Protein AF-A0A959YRI1-F1 (afdb_monomer_lite)

pLDDT: mean 92.44, std 8.07, range [63.25, 98.44]

Secondary structure (DSSP, 8-state):
-HHHHHHHHHTTHHHHHHHHHHHHHHHHHH-----HHHHHHHHHHHHHHHHHHHHHHHHHHGGG--SHHHHHHHHTHHHHHHHHHHHHHHHHHTT-

Structure (mmCIF, N/CA/C/O backbone):
data_AF-A0A959YRI1-F1
#
_entry.id   AF-A0A959YRI1-F1
#
loop_
_atom_site.group_PDB
_atom_site.id
_atom_site.type_symbol
_atom_site.label_atom_id
_atom_site.label_alt_id
_atom_site.label_comp_id
_atom_site.label_asym_id
_atom_site.label_entity_id
_atom_site.label_seq_id
_atom_site.pdbx_PDB_ins_code
_atom_site.Cartn_x
_atom_site.Cartn_y
_atom_site.Cartn_z
_atom_site.occupancy
_atom_site.B_iso_or_equiv
_atom_site.auth_seq_id
_atom_site.auth_comp_id
_atom_site.auth_asym_id
_atom_site.auth_atom_id
_atom_site.pdbx_PDB_model_num
ATOM 1 N N . MET A 1 1 ? 20.670 9.333 5.300 1.00 63.25 1 MET A N 1
ATOM 2 C CA . MET A 1 1 ? 19.333 9.963 5.166 1.00 63.25 1 MET A CA 1
ATOM 3 C C . MET A 1 1 ? 18.685 9.798 3.791 1.00 63.25 1 MET A C 1
ATOM 5 O O . MET A 1 1 ? 17.649 9.154 3.742 1.00 63.25 1 MET A O 1
ATOM 9 N N . LYS A 1 2 ? 19.262 10.282 2.674 1.00 78.25 2 LYS A N 1
ATOM 10 C CA . LYS A 1 2 ? 18.595 10.252 1.344 1.00 78.25 2 LYS A CA 1
ATOM 11 C C . LYS A 1 2 ? 18.088 8.867 0.895 1.00 78.25 2 LYS A C 1
ATOM 13 O O . LYS A 1 2 ? 17.010 8.772 0.332 1.00 78.25 2 LYS A O 1
ATOM 18 N N . ARG A 1 3 ? 18.827 7.789 1.192 1.00 81.81 3 ARG A N 1
ATOM 19 C CA . ARG A 1 3 ? 18.424 6.413 0.836 1.00 81.81 3 ARG A CA 1
ATOM 20 C C . ARG A 1 3 ? 17.145 5.953 1.543 1.00 81.81 3 ARG A C 1
ATOM 22 O O . ARG A 1 3 ? 16.320 5.320 0.907 1.00 81.81 3 ARG A O 1
ATOM 29 N N . ILE A 1 4 ? 16.966 6.292 2.821 1.00 86.19 4 ILE A N 1
ATOM 30 C CA . ILE A 1 4 ? 15.792 5.878 3.608 1.00 86.19 4 ILE A CA 1
ATOM 31 C C . ILE A 1 4 ? 14.527 6.530 3.048 1.00 86.19 4 ILE A C 1
ATOM 33 O O . ILE A 1 4 ? 13.542 5.842 2.819 1.00 86.19 4 ILE A O 1
ATOM 37 N N . LEU A 1 5 ? 14.587 7.829 2.740 1.00 88.00 5 LEU A N 1
ATOM 38 C CA . LEU A 1 5 ? 13.466 8.560 2.139 1.00 88.00 5 LEU A CA 1
ATOM 39 C C . LEU A 1 5 ? 13.056 7.974 0.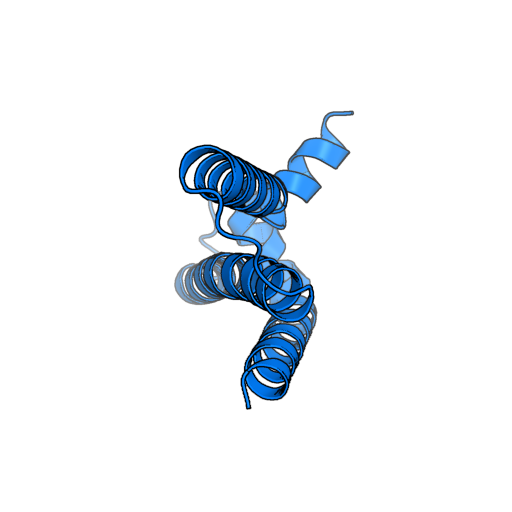781 1.00 88.00 5 LEU A C 1
ATOM 41 O O . LEU A 1 5 ? 11.871 7.885 0.485 1.00 88.00 5 LEU A O 1
ATOM 45 N N . ILE A 1 6 ? 14.026 7.514 -0.014 1.00 88.00 6 ILE A N 1
ATOM 46 C CA . ILE A 1 6 ? 13.751 6.835 -1.286 1.00 88.00 6 ILE A CA 1
ATOM 47 C C . ILE A 1 6 ? 13.022 5.508 -1.056 1.00 88.00 6 ILE A C 1
ATOM 49 O O . ILE A 1 6 ? 12.080 5.213 -1.780 1.00 88.00 6 ILE A O 1
ATOM 53 N N . TYR A 1 7 ? 13.418 4.711 -0.060 1.00 89.38 7 TYR A N 1
ATOM 54 C CA . TYR A 1 7 ? 12.703 3.471 0.260 1.00 89.38 7 TYR A CA 1
ATOM 55 C C . TYR A 1 7 ? 11.292 3.735 0.787 1.00 89.38 7 TYR A C 1
ATOM 57 O O . TYR A 1 7 ? 10.365 3.064 0.346 1.00 89.38 7 TYR A O 1
ATOM 65 N N . ILE A 1 8 ? 11.127 4.725 1.671 1.00 90.69 8 ILE A N 1
ATOM 66 C CA . ILE A 1 8 ? 9.820 5.154 2.192 1.00 90.69 8 ILE A CA 1
ATOM 67 C C . ILE A 1 8 ? 8.893 5.526 1.033 1.00 90.69 8 ILE A C 1
ATOM 69 O O . ILE A 1 8 ? 7.791 4.994 0.951 1.00 90.69 8 ILE A O 1
ATOM 73 N N . ASN A 1 9 ? 9.367 6.364 0.110 1.00 92.00 9 ASN A N 1
ATOM 74 C CA . ASN A 1 9 ? 8.579 6.798 -1.039 1.00 92.00 9 ASN A CA 1
ATOM 75 C C . ASN A 1 9 ? 8.324 5.666 -2.046 1.00 92.00 9 ASN A C 1
ATOM 77 O O . ASN A 1 9 ? 7.216 5.517 -2.554 1.00 92.00 9 ASN A O 1
ATOM 81 N N . ASN A 1 10 ? 9.326 4.826 -2.318 1.00 92.38 10 ASN A N 1
ATOM 82 C CA . ASN A 1 10 ? 9.154 3.685 -3.213 1.00 92.38 10 ASN A CA 1
ATOM 83 C C . ASN A 1 10 ? 8.119 2.697 -2.663 1.00 92.38 10 ASN A C 1
ATOM 85 O O . ASN A 1 10 ? 7.336 2.166 -3.432 1.00 92.38 10 ASN A O 1
ATOM 89 N N . LEU A 1 11 ? 8.094 2.454 -1.354 1.00 94.19 11 LEU A N 1
ATOM 90 C CA . LEU A 1 11 ? 7.137 1.546 -0.718 1.00 94.19 11 LEU A CA 1
ATOM 91 C C . LEU A 1 11 ? 5.820 2.234 -0.331 1.00 94.19 11 LEU A C 1
ATOM 93 O O . LEU A 1 11 ? 4.985 1.604 0.312 1.00 94.19 11 LEU A O 1
ATOM 97 N N . SER A 1 12 ? 5.624 3.499 -0.721 1.00 95.88 12 SER A N 1
ATOM 98 C CA . SER A 1 12 ? 4.428 4.306 -0.424 1.00 95.88 12 SER A CA 1
ATOM 99 C C . SER A 1 12 ? 4.118 4.435 1.074 1.00 95.88 12 SER A C 1
ATOM 101 O O . SER A 1 12 ? 2.966 4.580 1.476 1.00 95.88 12 SER A O 1
ATOM 103 N N . ILE A 1 13 ? 5.142 4.371 1.926 1.00 96.56 13 ILE A N 1
ATOM 104 C CA . ILE A 1 13 ? 4.985 4.453 3.386 1.00 96.56 13 ILE A CA 1
ATOM 105 C C . ILE A 1 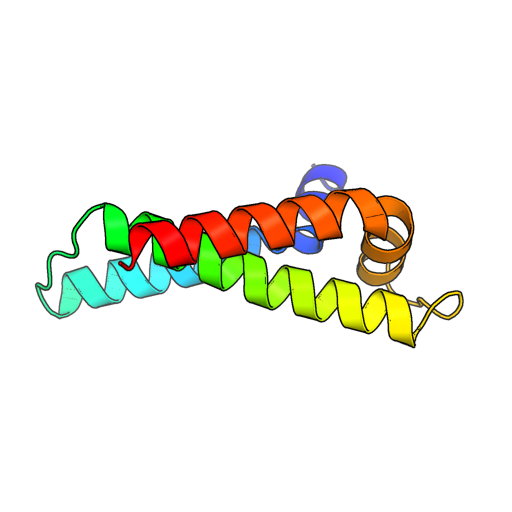13 ? 4.614 5.877 3.813 1.00 96.56 13 ILE A C 1
ATOM 107 O O . ILE A 1 13 ? 3.828 6.062 4.737 1.00 96.56 13 ILE A O 1
ATOM 111 N N . ASP A 1 14 ? 5.130 6.883 3.111 1.00 96.31 14 ASP A N 1
ATOM 112 C CA . ASP A 1 14 ? 4.720 8.283 3.245 1.00 96.31 14 ASP A CA 1
ATOM 113 C C . ASP A 1 14 ? 3.220 8.468 2.975 1.00 96.31 14 ASP A C 1
ATOM 115 O O . ASP A 1 14 ? 2.528 9.120 3.758 1.00 96.31 14 ASP A O 1
ATOM 119 N N . VAL A 1 15 ? 2.706 7.835 1.918 1.00 97.12 15 VAL A N 1
ATOM 120 C CA . VAL A 1 15 ? 1.278 7.859 1.567 1.00 97.12 15 VAL A CA 1
ATOM 121 C C . VAL A 1 15 ? 0.426 7.186 2.645 1.00 97.12 15 VAL A C 1
ATOM 123 O O . VAL A 1 15 ? -0.574 7.755 3.080 1.00 97.12 15 VAL A O 1
ATOM 126 N N . VAL A 1 16 ? 0.839 6.007 3.121 1.00 98.19 16 VAL A N 1
ATOM 127 C CA . VAL A 1 16 ? 0.145 5.271 4.192 1.00 98.19 16 VAL A CA 1
ATOM 128 C C . VAL A 1 16 ? 0.080 6.087 5.483 1.00 98.19 16 VAL A C 1
ATOM 130 O O . VAL A 1 16 ? -0.984 6.187 6.093 1.00 98.19 16 VAL A O 1
ATOM 133 N N . ILE A 1 17 ? 1.194 6.706 5.889 1.00 98.00 17 ILE A N 1
ATOM 134 C CA . ILE A 1 17 ? 1.236 7.571 7.075 1.00 98.00 17 ILE A CA 1
ATOM 135 C C . ILE A 1 17 ? 0.302 8.767 6.885 1.00 98.00 17 ILE A C 1
ATOM 137 O O . ILE A 1 17 ? -0.480 9.066 7.785 1.00 98.00 17 ILE A O 1
ATOM 141 N N . GLY A 1 18 ? 0.339 9.420 5.719 1.00 98.00 18 GLY A N 1
ATOM 142 C CA . GLY A 1 18 ? -0.554 10.534 5.403 1.00 98.00 18 GLY A CA 1
ATOM 143 C C . GLY A 1 18 ? -2.028 10.149 5.535 1.00 98.00 18 GLY A C 1
ATOM 144 O O . GLY A 1 18 ? -2.771 10.810 6.260 1.00 98.00 18 GLY A O 1
ATOM 145 N N . ALA A 1 19 ? -2.429 9.031 4.924 1.00 98.12 19 ALA A N 1
ATOM 146 C CA . ALA A 1 19 ? -3.793 8.518 5.007 1.00 98.12 19 ALA A CA 1
ATOM 147 C C . ALA A 1 19 ? -4.204 8.191 6.452 1.00 98.12 19 ALA A C 1
ATOM 149 O O . ALA A 1 19 ? -5.295 8.568 6.888 1.00 98.12 19 ALA A O 1
ATOM 150 N N . LEU A 1 20 ? -3.328 7.526 7.217 1.00 98.31 20 LEU A N 1
ATOM 151 C CA . LEU A 1 20 ? -3.582 7.197 8.620 1.00 98.31 20 LEU A CA 1
ATOM 152 C C . LEU A 1 20 ? -3.780 8.462 9.461 1.00 98.31 20 LEU A C 1
ATOM 154 O O . LEU A 1 20 ? -4.728 8.531 10.241 1.00 98.31 20 LEU A O 1
ATOM 158 N N . MET A 1 21 ? -2.931 9.478 9.280 1.00 98.19 21 MET A N 1
ATOM 159 C CA . MET A 1 21 ? -3.063 10.753 9.990 1.00 98.19 21 MET A CA 1
ATOM 160 C C . MET A 1 21 ? -4.368 11.470 9.632 1.00 98.19 21 MET A C 1
ATOM 162 O O . MET A 1 21 ? -5.049 11.968 10.529 1.00 98.19 21 MET A O 1
ATOM 166 N N . SER A 1 22 ? -4.766 11.477 8.355 1.00 98.00 22 SER A N 1
ATOM 167 C CA . SER A 1 22 ? -6.055 12.038 7.928 1.00 98.00 22 SER A CA 1
ATOM 168 C C . SER A 1 22 ? -7.241 11.309 8.565 1.00 98.00 22 SER A C 1
ATOM 170 O O . SER A 1 22 ? -8.170 11.957 9.046 1.00 98.00 22 SER A O 1
ATOM 172 N N . SER A 1 23 ? -7.201 9.976 8.629 1.00 97.88 23 SER A N 1
ATOM 173 C CA . SER A 1 23 ? -8.261 9.180 9.259 1.00 97.88 23 SER A CA 1
ATOM 174 C C . SER A 1 23 ? -8.305 9.375 10.780 1.00 97.88 23 SER A C 1
ATOM 176 O O . SER A 1 23 ? -9.386 9.491 11.357 1.00 97.88 23 SER A O 1
ATOM 178 N N . LEU A 1 24 ? -7.148 9.482 11.445 1.00 98.00 24 LEU A N 1
ATOM 179 C CA . LEU A 1 24 ? -7.070 9.821 12.872 1.00 98.00 24 LEU A CA 1
ATOM 180 C C . LEU A 1 24 ? -7.656 11.206 13.148 1.00 98.00 24 LEU A C 1
ATOM 182 O O . LEU A 1 24 ? -8.440 11.367 14.080 1.00 98.00 24 LEU A O 1
ATOM 186 N N . PHE A 1 25 ? -7.322 12.198 12.325 1.00 98.31 25 PHE A N 1
ATOM 187 C CA . PHE A 1 25 ? -7.887 13.540 12.427 1.00 98.31 25 PHE A CA 1
ATOM 188 C C . PHE A 1 25 ? -9.413 13.536 12.250 1.00 98.31 25 PHE A C 1
ATOM 190 O O . PHE A 1 25 ? -10.128 14.120 13.065 1.00 98.31 25 PHE A O 1
ATOM 197 N N . ALA A 1 26 ? -9.925 12.813 11.250 1.00 98.06 26 ALA A N 1
ATOM 198 C CA . ALA A 1 26 ? -11.362 12.674 11.021 1.00 98.06 26 ALA A CA 1
ATOM 199 C C . ALA A 1 26 ? -12.079 11.986 12.197 1.00 98.06 26 ALA A C 1
ATOM 201 O O . ALA A 1 26 ? -13.114 12.471 12.654 1.00 98.06 26 ALA A O 1
ATOM 202 N N . SER A 1 27 ? -11.509 10.904 12.739 1.00 98.06 27 SER A N 1
ATOM 203 C CA . SER A 1 27 ? -12.020 10.220 13.939 1.00 98.06 27 SER A CA 1
ATOM 204 C C . SER A 1 27 ? -12.073 11.163 15.146 1.00 98.06 27 SER A C 1
ATOM 206 O O . SER A 1 27 ? -13.063 11.180 15.876 1.00 98.06 27 SER A O 1
ATOM 208 N N . ARG A 1 28 ? -11.064 12.028 15.315 1.00 97.62 28 ARG A N 1
ATOM 209 C CA . ARG A 1 28 ? -11.041 13.028 16.393 1.00 97.62 28 ARG A CA 1
ATOM 210 C C . ARG A 1 28 ? -12.118 14.100 16.245 1.00 97.62 28 ARG A C 1
ATOM 212 O O . ARG A 1 28 ? -12.730 14.449 17.247 1.00 97.62 28 ARG A O 1
ATOM 219 N N . ILE A 1 29 ? -12.354 14.607 15.035 1.00 98.44 29 ILE A N 1
ATOM 220 C CA . ILE A 1 29 ? -13.384 15.633 14.789 1.00 98.44 29 ILE A CA 1
ATOM 221 C C . ILE A 1 29 ? -14.792 15.063 14.943 1.00 98.44 29 ILE A C 1
ATOM 223 O O . ILE A 1 29 ? -15.667 15.713 15.505 1.00 98.44 29 ILE A O 1
ATOM 227 N N . THR A 1 30 ? -15.017 13.857 14.427 1.00 98.06 30 THR A N 1
ATOM 228 C CA . THR A 1 30 ? -16.346 13.229 14.410 1.00 98.06 30 THR A CA 1
ATOM 229 C C . THR A 1 30 ? -16.697 12.529 15.721 1.00 98.06 30 THR A C 1
ATOM 231 O O . THR A 1 30 ? -17.852 12.170 15.927 1.00 98.06 30 THR A O 1
ATOM 234 N N . GLY A 1 31 ? -15.717 12.302 16.599 1.00 97.69 31 GLY A N 1
ATOM 235 C CA . GLY A 1 31 ? -15.892 11.532 17.830 1.00 97.69 31 GLY A CA 1
ATOM 236 C C . GLY A 1 31 ? -16.056 10.025 17.603 1.00 97.69 31 GLY A C 1
ATOM 237 O O . GLY A 1 31 ? -16.271 9.291 18.566 1.00 97.69 31 GLY A O 1
ATOM 238 N N . VAL A 1 32 ? -15.941 9.546 16.359 1.00 97.75 32 VAL A N 1
ATOM 239 C CA . VAL A 1 32 ? -15.987 8.116 16.034 1.00 97.75 32 VAL A CA 1
ATOM 240 C C . VAL A 1 32 ? -14.756 7.437 16.621 1.00 97.75 32 VAL A C 1
ATOM 242 O O . VAL A 1 32 ? -13.64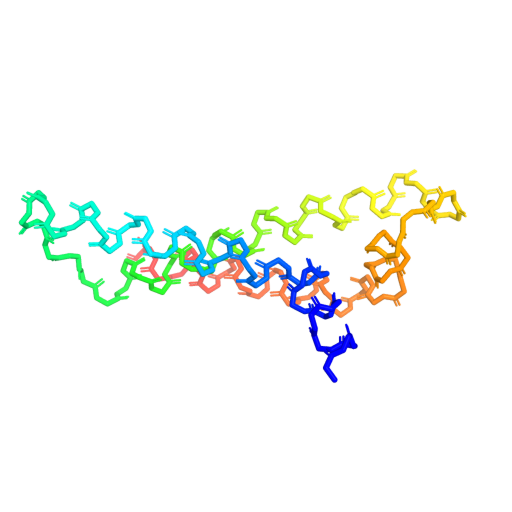0 7.929 16.460 1.00 97.75 32 VAL A O 1
ATOM 245 N N . GLN A 1 33 ? -14.948 6.285 17.261 1.00 96.75 33 GLN A N 1
ATOM 246 C CA . GLN A 1 33 ? -13.877 5.460 17.820 1.00 96.75 33 GLN A CA 1
ATOM 247 C C . GLN A 1 33 ? -13.820 4.127 17.064 1.00 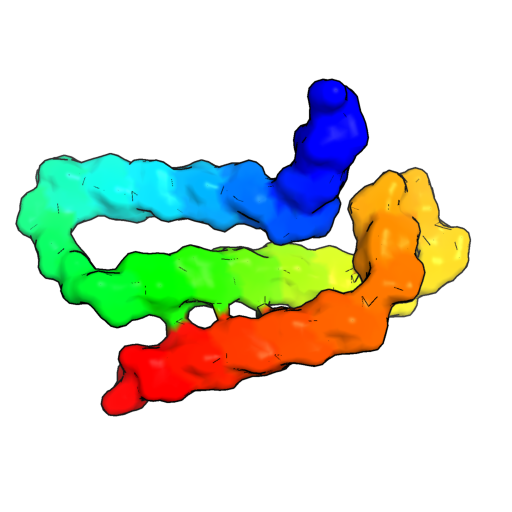96.75 33 GLN A C 1
ATOM 249 O O . GLN A 1 33 ? -14.472 3.170 17.479 1.00 96.75 33 GLN A O 1
ATOM 254 N N . PRO A 1 34 ? -13.097 4.049 15.930 1.00 96.06 34 PRO A N 1
ATOM 255 C CA . PRO A 1 34 ? -12.988 2.807 15.185 1.00 96.06 34 PRO A CA 1
ATOM 256 C C . PRO A 1 34 ? -12.232 1.755 15.990 1.00 96.06 34 PRO A C 1
ATOM 258 O O . PRO A 1 34 ? -11.237 2.062 16.656 1.00 96.06 34 PRO A O 1
ATOM 261 N N . GLU A 1 35 ? -12.667 0.508 15.864 1.00 96.44 35 GLU A N 1
ATOM 262 C CA . GLU A 1 35 ? -11.966 -0.637 16.432 1.00 96.44 35 GLU A CA 1
ATOM 263 C C . GLU A 1 35 ? -10.561 -0.796 15.839 1.00 96.44 35 GLU A C 1
ATOM 265 O O . GLU A 1 35 ? -10.255 -0.317 14.744 1.00 96.44 35 GLU A O 1
ATOM 270 N N . ILE A 1 36 ? -9.691 -1.528 16.540 1.00 95.75 36 ILE A N 1
ATOM 271 C CA . ILE A 1 36 ? -8.321 -1.778 16.074 1.00 95.75 36 ILE A CA 1
ATOM 272 C C . ILE A 1 36 ? -8.288 -2.440 14.688 1.00 95.75 36 ILE A C 1
ATOM 274 O O . ILE A 1 36 ? -7.432 -2.105 13.868 1.00 95.75 36 ILE A O 1
ATOM 278 N N . SER A 1 37 ? -9.262 -3.309 14.399 1.00 96.62 37 SER A N 1
ATOM 279 C CA . SER A 1 37 ? -9.409 -3.984 13.109 1.00 96.62 37 SER A CA 1
ATOM 280 C C . SER A 1 37 ? -9.550 -2.987 11.961 1.00 96.62 37 SER A C 1
ATOM 282 O O . SER A 1 37 ? -8.881 -3.149 10.944 1.00 96.62 37 SER A O 1
ATOM 284 N N . PHE A 1 38 ? -10.316 -1.903 12.146 1.00 97.00 38 PHE A N 1
ATOM 285 C CA . PHE A 1 38 ? -10.443 -0.843 11.142 1.00 97.00 38 PHE A CA 1
ATOM 286 C C . PHE A 1 38 ? -9.083 -0.230 10.804 1.00 97.00 38 PHE A C 1
ATOM 288 O O . PHE A 1 38 ? -8.747 -0.097 9.631 1.00 97.00 38 PHE A O 1
ATOM 295 N N . TRP A 1 39 ? -8.275 0.109 11.811 1.00 97.56 39 TRP A N 1
ATOM 296 C CA . TRP A 1 39 ? -6.977 0.753 11.589 1.00 97.56 39 TRP A CA 1
ATOM 297 C C . TRP A 1 39 ? -5.999 -0.155 10.846 1.00 97.56 39 TRP A C 1
ATOM 299 O O . TRP A 1 39 ? -5.295 0.305 9.944 1.00 97.56 39 TRP A O 1
ATOM 309 N N . VAL A 1 40 ? -5.984 -1.446 11.187 1.00 97.38 40 VAL A N 1
ATOM 310 C CA . VAL A 1 40 ? -5.143 -2.438 10.507 1.00 97.38 40 VAL A CA 1
ATOM 311 C C . VAL A 1 40 ? -5.601 -2.629 9.062 1.00 97.38 40 VAL A C 1
ATOM 313 O O . VAL A 1 40 ? -4.782 -2.527 8.148 1.00 97.38 40 VAL A O 1
ATOM 316 N N . ILE A 1 41 ? -6.903 -2.834 8.840 1.00 97.88 41 ILE A N 1
ATOM 317 C CA . ILE A 1 41 ? -7.486 -2.976 7.499 1.00 97.88 41 ILE A CA 1
ATOM 318 C C . ILE A 1 41 ? -7.186 -1.736 6.660 1.00 97.88 41 ILE A C 1
ATOM 320 O O . ILE A 1 41 ? -6.732 -1.874 5.529 1.00 97.88 41 ILE A O 1
ATOM 324 N N . PHE A 1 42 ? -7.384 -0.538 7.210 1.00 97.88 42 PHE A N 1
ATOM 325 C CA . PHE A 1 42 ? -7.191 0.728 6.508 1.00 97.88 42 PHE A CA 1
ATOM 326 C C . PHE A 1 42 ? -5.738 0.920 6.056 1.00 97.88 42 PHE A C 1
ATOM 328 O O . PHE A 1 42 ? -5.485 1.190 4.882 1.00 97.88 42 PHE A O 1
ATOM 335 N N . VAL A 1 43 ? -4.773 0.715 6.958 1.00 98.19 43 VAL A N 1
ATOM 336 C CA . VAL A 1 43 ? -3.339 0.817 6.640 1.00 98.19 43 VAL A CA 1
ATOM 337 C C . VAL A 1 43 ? -2.932 -0.200 5.572 1.00 98.19 43 VAL A C 1
ATOM 339 O O . VAL A 1 43 ? -2.241 0.160 4.615 1.00 98.19 43 VAL A O 1
ATOM 342 N N . LEU A 1 44 ? -3.381 -1.454 5.702 1.00 98.06 44 LEU A N 1
ATOM 343 C CA . LEU A 1 44 ? -3.084 -2.503 4.727 1.00 98.06 44 LEU A CA 1
ATOM 344 C C . LEU A 1 44 ? -3.729 -2.216 3.370 1.00 98.06 44 LEU A C 1
ATOM 346 O O . LEU A 1 44 ? -3.054 -2.333 2.353 1.00 98.06 44 LEU A O 1
ATOM 350 N N . ALA A 1 45 ? -4.995 -1.803 3.342 1.00 97.81 45 ALA A N 1
ATOM 351 C CA . ALA A 1 45 ? -5.724 -1.521 2.111 1.00 97.81 45 ALA A CA 1
ATOM 352 C C . ALA A 1 45 ? -5.083 -0.369 1.326 1.00 97.81 45 ALA A C 1
ATOM 354 O O . ALA A 1 45 ? -4.841 -0.507 0.126 1.00 97.81 45 ALA A O 1
ATOM 355 N N . VAL A 1 46 ? -4.732 0.735 1.998 1.00 98.25 46 VAL A N 1
ATOM 356 C CA . VAL A 1 46 ? -4.021 1.856 1.360 1.00 98.25 46 VAL A CA 1
ATOM 357 C C . VAL A 1 46 ? -2.683 1.382 0.797 1.00 98.25 46 VAL A C 1
ATOM 359 O O . VAL A 1 46 ? -2.369 1.655 -0.363 1.00 98.25 46 VAL A O 1
ATOM 362 N N . TRP A 1 47 ? -1.907 0.627 1.579 1.00 98.44 47 TRP A N 1
ATOM 363 C CA . TRP A 1 47 ? -0.619 0.117 1.113 1.00 98.44 47 TRP A CA 1
ATOM 364 C C . TRP A 1 47 ? -0.761 -0.827 -0.091 1.00 98.44 47 TRP A C 1
ATOM 366 O O . TRP A 1 47 ? 0.006 -0.714 -1.051 1.00 98.44 47 TRP A O 1
ATOM 376 N N . VAL A 1 48 ? -1.757 -1.719 -0.067 1.00 98.25 48 VAL A N 1
ATOM 377 C CA . VAL A 1 48 ? -2.075 -2.660 -1.150 1.00 98.25 48 VAL A CA 1
ATOM 378 C C . VAL A 1 48 ? -2.419 -1.913 -2.430 1.00 98.25 48 VAL A C 1
ATOM 380 O O . VAL A 1 48 ? -1.823 -2.215 -3.459 1.00 98.25 48 VAL A O 1
ATOM 383 N N . VAL A 1 49 ? -3.321 -0.926 -2.380 1.00 97.69 49 VAL A N 1
ATOM 384 C CA . VAL A 1 49 ? -3.763 -0.186 -3.574 1.00 97.69 49 VAL A CA 1
ATOM 385 C C . VAL A 1 49 ? -2.588 0.529 -4.243 1.00 97.69 49 VAL A C 1
ATOM 387 O O . VAL A 1 49 ? -2.367 0.345 -5.438 1.00 97.69 49 VAL A O 1
ATOM 390 N N . TYR A 1 50 ? -1.783 1.275 -3.481 1.00 96.44 50 TYR A N 1
ATOM 391 C CA . TYR A 1 50 ? -0.643 2.007 -4.046 1.00 96.44 50 TYR A CA 1
ATOM 392 C C . TYR A 1 50 ? 0.487 1.084 -4.517 1.00 96.44 50 TYR A C 1
ATOM 394 O O . TYR A 1 50 ? 1.109 1.330 -5.550 1.00 96.44 50 TYR A O 1
ATOM 402 N N . SER A 1 51 ? 0.764 0.000 -3.792 1.00 96.19 51 SER A N 1
ATOM 403 C CA . SER A 1 51 ? 1.796 -0.956 -4.209 1.00 96.19 51 SER A CA 1
ATOM 404 C C . SER A 1 51 ? 1.365 -1.745 -5.446 1.00 96.19 51 SER A C 1
ATOM 406 O O . SER A 1 51 ? 2.183 -1.984 -6.334 1.00 96.19 51 SER A O 1
ATOM 408 N N . ALA A 1 52 ? 0.088 -2.127 -5.533 1.00 95.69 52 ALA A N 1
ATOM 409 C CA . ALA A 1 52 ? -0.475 -2.800 -6.698 1.00 95.69 52 ALA A CA 1
ATOM 410 C C . ALA A 1 52 ? -0.442 -1.898 -7.938 1.00 95.69 52 ALA A C 1
ATOM 412 O O . ALA A 1 52 ? 0.005 -2.355 -8.989 1.00 95.69 52 ALA A O 1
ATOM 413 N N . ASP A 1 53 ? -0.828 -0.626 -7.809 1.00 94.00 53 ASP A N 1
ATOM 414 C CA . ASP A 1 53 ? -0.736 0.373 -8.881 1.00 94.00 53 ASP A CA 1
ATOM 415 C C . ASP A 1 53 ? 0.696 0.461 -9.440 1.00 94.00 53 ASP A C 1
ATOM 417 O O . ASP A 1 53 ? 0.934 0.241 -10.630 1.00 94.00 53 ASP A O 1
ATOM 421 N N . HIS A 1 54 ? 1.694 0.606 -8.560 1.00 92.62 54 HIS A N 1
ATOM 422 C CA . HIS A 1 54 ? 3.098 0.651 -8.973 1.00 92.62 54 HIS A CA 1
ATOM 423 C C . HIS A 1 54 ? 3.628 -0.668 -9.559 1.00 92.62 54 HIS A C 1
ATOM 425 O O . HIS A 1 54 ? 4.526 -0.647 -10.408 1.00 92.62 54 HIS A O 1
ATOM 431 N N . LEU A 1 55 ? 3.115 -1.821 -9.117 1.00 93.00 55 LEU A N 1
ATOM 432 C CA . LEU A 1 55 ? 3.443 -3.119 -9.712 1.00 93.00 55 LEU A CA 1
ATOM 433 C C . LEU A 1 55 ? 2.870 -3.240 -11.127 1.00 93.00 55 LEU A C 1
ATOM 435 O O . LEU A 1 55 ? 3.576 -3.696 -12.031 1.00 93.00 55 LEU A O 1
ATOM 439 N N . VAL A 1 56 ? 1.629 -2.801 -11.335 1.00 92.50 56 VAL A N 1
ATOM 440 C CA . VAL A 1 56 ? 0.986 -2.768 -12.655 1.00 92.50 56 VAL A CA 1
ATOM 441 C C . VAL A 1 56 ? 1.748 -1.832 -13.594 1.00 92.50 56 VAL A C 1
ATOM 443 O O . VAL A 1 56 ? 2.062 -2.222 -14.722 1.00 92.50 56 VAL A O 1
ATOM 446 N N . ASP A 1 57 ? 2.135 -0.648 -13.128 1.00 89.31 57 ASP A N 1
ATOM 447 C CA . ASP A 1 57 ? 2.945 0.293 -13.907 1.00 89.31 57 ASP A CA 1
ATOM 448 C C . ASP A 1 57 ? 4.325 -0.269 -14.259 1.00 89.31 57 ASP A C 1
ATOM 450 O O . ASP A 1 57 ? 4.783 -0.154 -15.401 1.00 89.31 57 ASP A O 1
ATOM 454 N N . ALA A 1 58 ? 4.980 -0.944 -13.310 1.00 87.94 58 ALA A N 1
ATOM 455 C CA . ALA A 1 58 ? 6.256 -1.607 -13.557 1.00 87.94 58 ALA A CA 1
ATOM 456 C C . ALA A 1 58 ? 6.142 -2.702 -14.634 1.00 87.94 58 ALA A C 1
ATOM 458 O O . ALA A 1 58 ? 7.039 -2.831 -15.472 1.00 87.94 58 ALA A O 1
ATOM 459 N N . LEU A 1 59 ? 5.038 -3.458 -14.659 1.00 87.00 59 LEU A N 1
ATOM 460 C CA . LEU A 1 59 ? 4.769 -4.453 -15.703 1.00 87.00 59 LEU A CA 1
ATOM 461 C C . LEU A 1 59 ? 4.500 -3.826 -17.069 1.00 87.00 59 LEU A C 1
ATOM 463 O O . LEU A 1 59 ? 4.962 -4.359 -18.081 1.00 87.00 59 LEU A O 1
ATOM 467 N N . ARG A 1 60 ? 3.751 -2.720 -17.110 1.00 85.62 60 ARG A N 1
ATOM 468 C CA . ARG A 1 60 ? 3.405 -2.022 -18.357 1.00 85.62 60 ARG A CA 1
ATOM 469 C C . ARG A 1 60 ? 4.631 -1.386 -19.002 1.00 85.62 60 ARG A C 1
ATOM 471 O O . ARG A 1 60 ? 4.81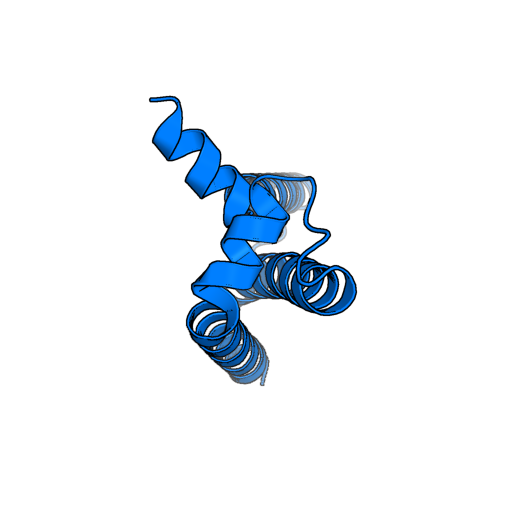3 -1.494 -20.212 1.00 85.62 60 ARG A O 1
ATOM 478 N N . LEU A 1 61 ? 5.495 -0.770 -18.198 1.00 81.81 61 LEU A N 1
ATOM 479 C CA . LEU A 1 61 ? 6.671 -0.048 -18.688 1.00 81.81 61 LEU A CA 1
ATOM 480 C C . LEU A 1 61 ? 7.879 -0.967 -18.942 1.00 81.81 61 LEU A C 1
ATOM 482 O O . LEU A 1 61 ? 8.710 -0.654 -19.799 1.00 81.81 61 LEU A O 1
ATOM 486 N N . LYS A 1 62 ? 7.983 -2.113 -18.250 1.00 74.19 62 LYS A N 1
ATOM 487 C CA . LYS A 1 62 ? 9.117 -3.056 -18.339 1.00 74.19 62 LYS A CA 1
ATOM 488 C C . LYS A 1 62 ? 10.470 -2.317 -18.275 1.00 74.19 62 LYS A C 1
ATOM 490 O O . LYS A 1 62 ? 10.766 -1.628 -17.302 1.00 74.19 62 LYS A O 1
ATOM 495 N N . ASN A 1 63 ? 11.273 -2.410 -19.340 1.00 64.56 63 ASN A N 1
ATOM 496 C CA . ASN A 1 63 ? 12.593 -1.783 -19.459 1.00 64.56 63 ASN A CA 1
ATOM 497 C C . ASN A 1 63 ? 12.552 -0.269 -19.740 1.00 64.56 63 ASN A C 1
ATOM 499 O O . ASN A 1 63 ? 13.587 0.384 -19.648 1.00 64.56 63 ASN A O 1
ATOM 503 N N . HIS A 1 64 ? 11.383 0.312 -20.021 1.00 67.44 64 HIS A N 1
ATOM 504 C CA . HIS A 1 64 ? 11.196 1.756 -20.229 1.00 67.44 64 HIS A CA 1
ATOM 505 C C . HIS A 1 64 ? 10.888 2.488 -18.910 1.00 67.44 64 HIS A C 1
ATOM 507 O O . HIS A 1 64 ? 10.332 3.582 -18.888 1.00 67.44 64 HIS A O 1
ATOM 513 N N . ALA A 1 65 ? 11.215 1.881 -17.766 1.00 67.44 65 ALA A N 1
ATOM 514 C CA . ALA A 1 65 ? 11.025 2.474 -16.450 1.00 67.44 65 ALA A CA 1
ATOM 515 C C . ALA A 1 65 ? 11.951 3.693 -16.243 1.00 67.44 65 ALA A C 1
ATOM 517 O O . ALA A 1 65 ? 13.085 3.581 -15.761 1.00 67.44 65 ALA A O 1
ATOM 518 N N . HIS A 1 66 ? 11.449 4.884 -16.576 1.00 69.88 66 HIS A N 1
ATOM 519 C CA . HIS A 1 66 ? 12.195 6.140 -16.461 1.00 69.88 66 HIS A CA 1
ATOM 520 C C . HIS A 1 66 ? 12.409 6.583 -15.000 1.00 69.88 66 HIS A C 1
ATOM 522 O O . HIS A 1 66 ? 13.464 7.131 -14.666 1.00 69.88 66 HIS A O 1
ATOM 528 N N . THR A 1 67 ? 11.480 6.271 -14.087 1.00 81.44 67 THR A N 1
ATOM 529 C CA . THR A 1 67 ? 11.570 6.668 -12.670 1.00 81.44 67 THR A CA 1
ATOM 530 C C . THR A 1 67 ? 12.296 5.628 -11.810 1.00 81.44 67 THR A C 1
ATOM 532 O O . THR A 1 67 ? 12.294 4.426 -12.090 1.00 81.44 67 THR A O 1
ATOM 535 N N . HIS A 1 68 ? 12.918 6.085 -10.717 1.00 82.81 68 HIS A N 1
ATOM 536 C CA . HIS A 1 68 ? 13.564 5.192 -9.749 1.00 82.81 68 HIS A CA 1
ATOM 537 C C . HIS A 1 68 ? 12.560 4.216 -9.107 1.00 82.81 68 HIS A C 1
ATOM 539 O O . HIS A 1 68 ? 12.879 3.043 -8.912 1.00 82.81 68 HIS A O 1
ATOM 545 N N . ARG A 1 69 ? 11.326 4.679 -8.870 1.00 82.25 69 ARG A N 1
ATOM 546 C CA . ARG A 1 69 ? 10.226 3.893 -8.302 1.00 82.25 69 ARG A CA 1
ATOM 547 C C . ARG A 1 69 ? 9.792 2.739 -9.203 1.00 82.25 69 ARG A C 1
ATOM 549 O O . ARG A 1 69 ? 9.641 1.622 -8.713 1.00 82.25 69 ARG A O 1
ATOM 556 N N . HIS A 1 70 ? 9.654 2.963 -10.512 1.00 84.44 70 HIS A N 1
ATOM 557 C CA . HIS A 1 70 ? 9.284 1.891 -11.447 1.00 84.44 70 HIS A CA 1
ATOM 558 C C . HIS A 1 70 ? 10.390 0.836 -11.551 1.00 84.44 70 HIS A C 1
ATOM 560 O O . HIS A 1 70 ? 10.106 -0.358 -11.502 1.00 84.44 70 HIS A O 1
ATOM 566 N N . ARG A 1 71 ? 11.665 1.255 -11.591 1.00 85.12 71 ARG A N 1
ATOM 567 C CA . ARG A 1 71 ? 12.801 0.313 -11.572 1.00 85.12 71 ARG A CA 1
ATOM 568 C C . ARG A 1 71 ? 12.851 -0.508 -10.285 1.00 85.12 71 ARG A C 1
ATOM 570 O O . ARG A 1 71 ? 13.166 -1.694 -10.336 1.00 85.12 71 ARG A O 1
ATOM 577 N N . PHE A 1 72 ? 12.542 0.108 -9.144 1.00 89.62 72 PHE A N 1
ATOM 578 C CA . PHE A 1 72 ? 12.488 -0.586 -7.860 1.00 89.62 72 PHE A CA 1
ATOM 579 C C . PHE A 1 72 ? 11.423 -1.692 -7.851 1.00 89.62 72 PHE A C 1
ATOM 581 O O . PHE A 1 72 ? 11.746 -2.828 -7.494 1.00 89.62 72 PHE A O 1
ATOM 588 N N . HIS A 1 73 ? 10.202 -1.382 -8.296 1.00 89.06 73 HIS A N 1
ATOM 589 C CA . HIS A 1 73 ? 9.102 -2.350 -8.358 1.00 89.06 73 HIS A CA 1
ATOM 590 C C . HIS A 1 73 ? 9.335 -3.430 -9.407 1.00 89.06 73 HIS A C 1
ATOM 592 O O . HIS A 1 73 ? 9.083 -4.595 -9.130 1.00 89.06 73 HIS A O 1
ATOM 598 N N . PHE A 1 74 ? 9.887 -3.080 -10.570 1.00 88.62 74 PHE A N 1
ATOM 599 C CA . PHE A 1 74 ? 10.242 -4.064 -11.591 1.00 88.62 74 PHE A CA 1
ATOM 600 C C . PHE A 1 74 ? 11.305 -5.048 -11.076 1.00 88.62 74 PHE A C 1
ATOM 602 O O . PHE A 1 74 ? 11.153 -6.261 -11.205 1.00 88.62 74 PHE A O 1
ATOM 609 N N . ARG A 1 75 ? 12.355 -4.543 -10.411 1.00 90.94 75 ARG A N 1
ATOM 610 C CA . ARG A 1 75 ? 13.435 -5.373 -9.852 1.00 90.94 75 ARG A CA 1
ATOM 611 C C . ARG A 1 75 ? 12.956 -6.317 -8.744 1.00 90.94 75 ARG A C 1
ATOM 613 O O . ARG A 1 75 ? 13.438 -7.442 -8.668 1.00 90.94 75 ARG A O 1
ATOM 620 N N . HIS A 1 76 ? 12.037 -5.871 -7.889 1.00 93.38 76 HIS A N 1
ATOM 621 C CA . HIS A 1 76 ? 11.532 -6.654 -6.751 1.00 93.38 76 HIS A CA 1
ATOM 622 C C . HIS A 1 76 ? 10.120 -7.199 -6.989 1.00 93.38 76 HIS A C 1
ATOM 624 O O . HIS A 1 76 ? 9.434 -7.561 -6.033 1.00 93.38 76 HIS A O 1
ATOM 630 N N . PHE A 1 77 ? 9.698 -7.284 -8.254 1.00 92.75 77 PHE A N 1
ATOM 631 C CA . PHE A 1 77 ? 8.313 -7.541 -8.640 1.00 92.75 77 PHE A CA 1
ATOM 632 C C . PHE A 1 77 ? 7.724 -8.773 -7.951 1.00 92.75 77 PHE A C 1
ATOM 634 O O . PHE A 1 77 ? 6.651 -8.693 -7.366 1.00 92.75 77 PHE A O 1
ATOM 641 N N . ARG A 1 78 ? 8.448 -9.902 -7.960 1.00 92.94 78 ARG A N 1
ATOM 642 C CA . ARG A 1 78 ? 7.982 -11.157 -7.345 1.00 92.94 78 ARG A CA 1
ATOM 643 C C . ARG A 1 78 ? 7.742 -11.009 -5.843 1.00 92.94 78 ARG A C 1
ATOM 645 O O . ARG A 1 78 ? 6.678 -11.377 -5.364 1.00 92.94 78 ARG A O 1
ATOM 652 N N . LEU A 1 79 ? 8.713 -10.448 -5.119 1.00 95.88 79 LEU A N 1
ATOM 653 C CA . LEU A 1 79 ? 8.614 -10.256 -3.671 1.00 95.88 79 LEU A CA 1
ATOM 654 C C . LEU A 1 79 ? 7.459 -9.313 -3.325 1.00 95.88 79 LEU A C 1
ATOM 656 O O . LEU A 1 79 ? 6.618 -9.647 -2.498 1.00 95.88 79 LEU A O 1
ATOM 660 N N . LEU A 1 80 ? 7.397 -8.158 -3.987 1.00 95.50 80 LEU A N 1
ATOM 661 C CA . LEU A 1 80 ? 6.354 -7.166 -3.742 1.00 95.50 80 LEU A CA 1
ATOM 662 C C . LEU A 1 80 ? 4.966 -7.697 -4.116 1.00 95.50 80 LEU A C 1
ATOM 664 O O . LEU A 1 80 ? 4.025 -7.458 -3.375 1.00 95.50 80 LEU A O 1
ATOM 668 N N . SER A 1 81 ? 4.840 -8.483 -5.188 1.00 96.25 81 SER A N 1
ATOM 669 C CA . SER A 1 81 ? 3.565 -9.114 -5.562 1.00 96.25 81 SER A CA 1
ATOM 670 C C . SER A 1 81 ? 3.070 -10.084 -4.490 1.00 96.25 81 SER A C 1
ATOM 672 O O . SER A 1 81 ? 1.886 -10.076 -4.157 1.00 96.25 81 SER A O 1
ATOM 674 N N . VAL A 1 82 ? 3.968 -10.888 -3.908 1.00 97.88 82 VAL A N 1
ATOM 675 C CA . VAL A 1 82 ? 3.622 -11.778 -2.788 1.00 97.88 82 VAL A CA 1
ATOM 676 C C . VAL A 1 82 ? 3.197 -10.963 -1.569 1.00 97.88 82 VAL A C 1
ATOM 678 O O . VAL A 1 82 ? 2.143 -11.238 -1.005 1.00 97.88 82 VAL A O 1
ATOM 681 N N . LEU A 1 83 ? 3.963 -9.935 -1.191 1.00 97.75 83 LEU A N 1
ATOM 682 C CA . LEU A 1 83 ? 3.634 -9.093 -0.037 1.00 97.75 83 LEU A CA 1
ATOM 683 C C . LEU A 1 83 ? 2.289 -8.376 -0.205 1.00 97.75 83 LEU A C 1
ATOM 685 O O . LEU A 1 83 ? 1.489 -8.372 0.725 1.00 97.75 83 LEU A O 1
ATOM 689 N N . VAL A 1 84 ? 2.015 -7.824 -1.390 1.00 97.56 84 VAL A N 1
ATOM 690 C CA . VAL A 1 84 ? 0.729 -7.191 -1.719 1.00 97.56 84 VAL A CA 1
ATOM 691 C C . VAL A 1 84 ? -0.412 -8.200 -1.636 1.00 97.56 84 VAL A C 1
ATOM 693 O O . VAL A 1 84 ? -1.439 -7.904 -1.035 1.00 97.56 84 VAL A O 1
ATOM 696 N N . THR A 1 85 ? -0.225 -9.407 -2.171 1.00 97.94 85 THR A N 1
ATOM 697 C CA . THR A 1 85 ? -1.255 -10.457 -2.133 1.00 97.94 85 THR A CA 1
ATOM 698 C C . THR A 1 85 ? -1.547 -10.903 -0.700 1.00 97.94 85 THR A C 1
ATOM 700 O O . THR A 1 85 ? -2.708 -10.990 -0.309 1.00 97.94 85 THR A O 1
ATOM 703 N N . VAL A 1 86 ? -0.509 -11.137 0.110 1.00 98.25 86 VAL A N 1
ATOM 704 C CA . VAL A 1 86 ? -0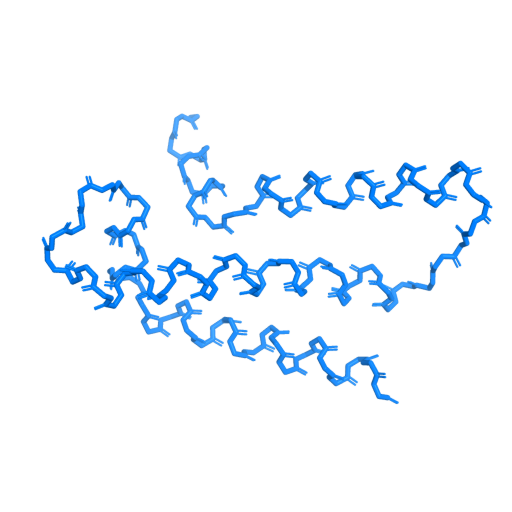.662 -11.507 1.526 1.00 98.25 86 VAL A CA 1
ATOM 705 C C . VAL A 1 86 ? -1.346 -10.386 2.305 1.00 98.25 86 VAL A C 1
ATOM 707 O O . VAL A 1 86 ? -2.297 -10.651 3.032 1.00 98.25 86 VAL A O 1
ATOM 710 N N . ALA A 1 87 ? -0.921 -9.133 2.125 1.00 97.81 87 ALA A N 1
ATOM 711 C CA . ALA A 1 87 ? -1.544 -7.987 2.783 1.00 97.81 87 ALA A CA 1
ATOM 712 C C . ALA A 1 87 ? -3.025 -7.832 2.398 1.00 97.81 87 ALA A C 1
ATOM 714 O O . ALA A 1 87 ? -3.853 -7.563 3.268 1.00 97.81 87 ALA A O 1
ATOM 715 N N . ALA A 1 88 ? -3.368 -8.057 1.126 1.00 97.88 88 ALA A N 1
ATOM 716 C CA . ALA A 1 88 ? -4.747 -8.021 0.649 1.00 97.88 88 ALA A CA 1
ATOM 717 C C . ALA A 1 88 ? -5.599 -9.130 1.284 1.00 97.88 88 ALA A C 1
ATOM 719 O O . ALA A 1 88 ? -6.678 -8.848 1.799 1.00 97.88 88 ALA A O 1
ATOM 720 N N . ILE A 1 89 ? -5.102 -10.371 1.317 1.00 98.06 89 ILE A N 1
ATOM 721 C CA . ILE A 1 89 ? -5.807 -11.499 1.945 1.00 98.06 89 ILE A CA 1
ATOM 722 C C . ILE A 1 89 ? -6.008 -11.248 3.440 1.00 98.06 89 ILE A C 1
ATOM 724 O O . ILE A 1 89 ? -7.107 -11.466 3.943 1.00 98.06 89 ILE A O 1
ATOM 728 N N . THR A 1 90 ? -4.985 -10.759 4.144 1.00 97.25 90 THR A N 1
ATOM 729 C CA . THR A 1 90 ? -5.091 -10.419 5.569 1.00 97.25 90 THR A CA 1
ATOM 730 C C . THR A 1 90 ? -6.136 -9.329 5.792 1.00 97.25 90 THR A C 1
ATOM 732 O O . THR A 1 90 ? -6.985 -9.472 6.664 1.00 97.25 90 THR A O 1
ATOM 735 N N . SER A 1 91 ? -6.120 -8.273 4.973 1.00 96.25 91 SER A N 1
ATOM 736 C CA . SER A 1 91 ? -7.093 -7.178 5.048 1.00 96.25 91 SER A CA 1
ATOM 737 C C . SER A 1 91 ? -8.530 -7.673 4.845 1.00 96.25 91 SER A C 1
ATOM 739 O O . SER A 1 91 ? -9.402 -7.342 5.643 1.00 96.25 91 SER A O 1
ATOM 741 N N . VAL A 1 92 ? -8.767 -8.526 3.842 1.00 96.50 92 VAL A N 1
ATOM 742 C CA . VAL A 1 92 ? -10.090 -9.117 3.579 1.00 96.50 92 VAL A CA 1
ATOM 743 C C . VAL A 1 92 ? -10.508 -10.078 4.692 1.00 96.50 92 VAL A C 1
ATOM 745 O O . VAL A 1 92 ? -11.648 -10.026 5.137 1.00 96.50 92 VAL A O 1
ATOM 748 N N . SER A 1 93 ? -9.594 -10.917 5.183 1.00 96.31 93 SER A N 1
ATOM 749 C CA . SER A 1 93 ? -9.878 -11.879 6.260 1.00 96.31 93 SER A CA 1
ATOM 750 C C . SER A 1 93 ? -10.268 -11.198 7.571 1.00 96.31 93 SER A C 1
ATOM 752 O O . SER A 1 93 ? -11.034 -11.764 8.333 1.00 96.31 93 SER A O 1
ATOM 754 N N . MET A 1 94 ? -9.745 -9.999 7.845 1.00 94.69 94 MET A N 1
ATOM 755 C CA . MET A 1 94 ? -10.113 -9.220 9.033 1.00 94.69 94 MET A CA 1
ATOM 756 C C . MET A 1 94 ? -11.454 -8.488 8.890 1.00 94.69 94 MET A C 1
ATOM 758 O O . MET A 1 94 ? -11.970 -7.984 9.884 1.00 94.69 94 MET A O 1
ATOM 762 N N . ALA A 1 95 ? -11.974 -8.364 7.666 1.00 92.12 95 ALA A N 1
ATOM 763 C CA . ALA A 1 95 ? -13.225 -7.666 7.382 1.00 92.12 95 ALA A CA 1
ATOM 764 C C . ALA A 1 95 ? -14.465 -8.579 7.446 1.00 92.12 95 ALA A C 1
ATOM 766 O O . ALA A 1 95 ? -15.581 -8.062 7.419 1.00 92.12 95 ALA A O 1
ATOM 767 N N . VAL A 1 96 ? -14.266 -9.902 7.485 1.00 88.88 96 VAL A N 1
ATOM 768 C CA . VAL A 1 96 ? -15.307 -10.943 7.578 1.00 88.88 96 VAL A CA 1
ATOM 769 C C . VAL A 1 96 ? -15.410 -11.432 9.014 1.00 88.88 96 VAL A C 1
ATOM 771 O O . VAL A 1 96 ? -16.558 -11.599 9.479 1.00 88.88 96 VAL A O 1
#

Sequence (96 aa):
MKRILIYINNLSIDVVIGALMSSLFASRITGVQPEISFWVIFVLAVWVVYSADHLVDALRLKNHAHTHRHRFHFRHFRLLSVLVTVAAITSVSMAV

Radius of gyration: 15.19 Å; chains: 1; bounding box: 36×28×38 Å

Foldseek 3Di:
DVVVVVVCVLQVVVVLVVQLVVVVVVCVVVVPDDDPLCSLLSSLVRSLVVLVVLLVVLVVCPVVPPDPSSVVCVVCVVVSVVVSVVSVVVSVVSVD